Protein AF-A0A1A6GJL6-F1 (afdb_monomer)

pLDDT: mean 95.41, std 6.35, range [54.59, 98.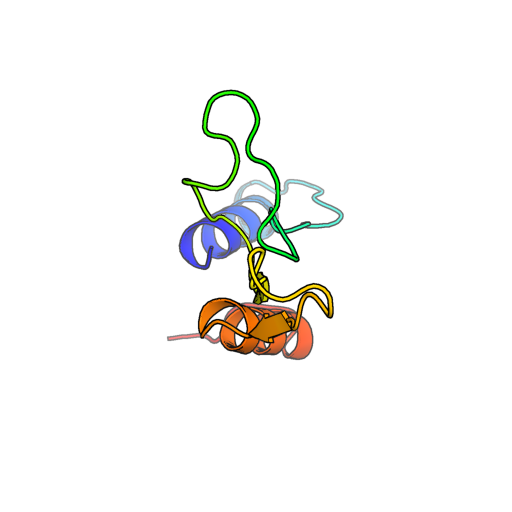69]

Secondary structure (DSSP, 8-state):
-HHHHHHHHHHHHTS---------S-SB----GGGGGGS---SEEE-SSSTT--EEE-HHHHHHHHHHHTTSPPP-

InterPro domains:
  IPR001360 Glycoside hydrolase family 1 [PF00232] (7-72)
  IPR001360 Glycoside hydrolase family 1 [PR00131] (16-33)
  IPR001360 Glycoside hydrolase family 1 [PR00131] (40-52)
  IPR001360 Glycoside hydrolase family 1 [PTHR10353] (5-72)
  IPR017853 Glycoside hydrolase superfamily [SSF51445] (9-73)

Nearest PDB structures (foldseek):
  2zox-assembly1_A  TM=9.890E-01  e=7.060E-09  Homo sapiens
  2e9m-assembly1_A  TM=9.915E-01  e=9.978E-09  Homo sapiens
  1wcg-assembly2_B  TM=9.920E-01  e=2.011E-05  Brevicoryne brassicae
  5vak-assembly1_A  TM=9.708E-01  e=1.877E-05  Homo sapiens
  6nfj-assembly1_A  TM=9.291E-01  e=9.396E-06  Homo sapiens

Organism: Neotoma lepida (NCBI:txid56216)

Structure (mmCIF, N/CA/C/O backbone):
data_AF-A0A1A6GJL6-F1
#
_entry.id   AF-A0A1A6GJL6-F1
#
loop_
_atom_site.group_PDB
_atom_site.id
_atom_site.type_symbol
_atom_site.label_atom_id
_atom_site.label_alt_id
_atom_site.label_comp_id
_atom_site.label_asym_id
_atom_site.label_entity_id
_atom_site.label_seq_id
_atom_site.pdbx_PDB_ins_code
_atom_site.Cartn_x
_atom_site.Cartn_y
_atom_site.Cartn_z
_atom_site.occupancy
_atom_site.B_iso_or_equiv
_atom_site.auth_seq_id
_atom_site.auth_comp_id
_atom_site.auth_asym_id
_atom_site.auth_atom_id
_atom_site.pdbx_PDB_model_num
ATOM 1 N N . MET A 1 1 ? 3.359 -2.884 8.269 1.00 85.81 1 MET A N 1
ATOM 2 C CA . MET A 1 1 ? 1.923 -2.926 7.910 1.00 85.81 1 MET A CA 1
ATOM 3 C C . MET A 1 1 ? 1.065 -3.543 9.014 1.00 85.81 1 MET A C 1
ATOM 5 O O . MET A 1 1 ? 0.381 -2.783 9.677 1.00 85.81 1 MET A O 1
ATOM 9 N N . LEU A 1 2 ? 1.120 -4.858 9.278 1.00 89.00 2 LEU A N 1
ATOM 10 C CA . LEU A 1 2 ? 0.214 -5.518 10.245 1.00 89.00 2 LEU A CA 1
ATOM 11 C C . LEU A 1 2 ? 0.268 -4.922 11.663 1.00 89.00 2 LEU A C 1
ATOM 13 O O . LEU A 1 2 ? -0.769 -4.639 12.248 1.00 89.00 2 LEU A O 1
ATOM 17 N N . MET A 1 3 ? 1.469 -4.637 12.177 1.00 92.44 3 MET A N 1
ATOM 18 C CA . MET A 1 3 ? 1.633 -3.954 13.469 1.00 92.44 3 MET A CA 1
ATOM 19 C C . MET A 1 3 ? 0.963 -2.571 13.491 1.00 92.44 3 MET A C 1
ATOM 21 O O . MET A 1 3 ? 0.323 -2.217 14.474 1.00 92.44 3 MET A O 1
ATOM 25 N N . ALA A 1 4 ? 1.089 -1.798 12.406 1.00 93.88 4 ALA A N 1
ATOM 26 C CA . ALA A 1 4 ? 0.473 -0.476 12.315 1.00 93.88 4 ALA A CA 1
ATOM 27 C C . ALA A 1 4 ? -1.057 -0.590 12.346 1.00 93.88 4 ALA A C 1
ATOM 29 O O . ALA A 1 4 ? -1.694 0.106 13.125 1.00 93.88 4 ALA A O 1
ATOM 30 N N . LEU A 1 5 ? -1.627 -1.538 11.594 1.00 94.25 5 LEU A N 1
ATOM 31 C CA . LEU A 1 5 ? -3.065 -1.820 11.612 1.00 94.25 5 LEU A CA 1
ATOM 32 C C . LEU A 1 5 ? -3.549 -2.260 12.998 1.00 94.25 5 LEU A C 1
ATOM 34 O O . LEU A 1 5 ? -4.575 -1.778 13.457 1.00 94.25 5 LEU A O 1
ATOM 38 N N . SER A 1 6 ? -2.794 -3.111 13.697 1.00 94.88 6 SER A N 1
ATOM 39 C CA . SER A 1 6 ? -3.131 -3.532 15.064 1.00 94.88 6 SER A CA 1
ATOM 40 C C . SER A 1 6 ? -3.179 -2.341 16.025 1.00 94.88 6 SER A C 1
ATOM 42 O O . SER A 1 6 ? -4.115 -2.220 16.812 1.00 94.88 6 SER A O 1
ATOM 44 N N . LYS A 1 7 ? -2.222 -1.410 15.918 1.00 96.38 7 LYS A N 1
ATOM 45 C CA . LYS A 1 7 ? -2.228 -0.173 16.711 1.00 96.38 7 LYS A CA 1
ATOM 46 C C . LYS A 1 7 ? -3.379 0.755 16.341 1.00 96.38 7 LYS A C 1
ATOM 48 O O . LYS A 1 7 ? -4.008 1.297 17.240 1.00 96.38 7 LYS A O 1
ATOM 53 N N . THR A 1 8 ? -3.704 0.887 15.058 1.00 95.75 8 THR A N 1
ATOM 54 C CA . THR A 1 8 ? -4.875 1.648 14.605 1.00 95.75 8 THR A CA 1
ATOM 55 C C . THR A 1 8 ? -6.177 1.060 15.156 1.00 95.75 8 THR A C 1
ATOM 57 O O . THR A 1 8 ? -7.012 1.802 15.656 1.00 95.75 8 THR A O 1
ATOM 60 N N . ILE A 1 9 ? -6.328 -0.267 15.138 1.00 94.31 9 ILE A N 1
ATOM 61 C CA . ILE A 1 9 ? -7.485 -0.956 15.725 1.00 94.31 9 ILE A CA 1
ATOM 62 C C . ILE A 1 9 ? -7.550 -0.708 17.237 1.00 94.31 9 ILE A C 1
ATOM 64 O O . ILE A 1 9 ? -8.622 -0.402 17.749 1.00 94.31 9 ILE A O 1
ATOM 68 N N . SER A 1 10 ? -6.422 -0.787 17.949 1.00 95.94 10 SER A N 1
ATOM 69 C CA . SER A 1 10 ? -6.368 -0.467 19.381 1.00 95.94 10 SER A CA 1
ATOM 70 C C . SER A 1 10 ? -6.787 0.975 19.663 1.00 95.94 10 SER A C 1
ATOM 72 O O . SER A 1 10 ? -7.560 1.195 20.584 1.00 95.94 10 SER A O 1
ATOM 74 N N . ALA A 1 11 ? -6.335 1.941 18.859 1.00 97.56 11 ALA A N 1
ATOM 75 C CA . ALA A 1 11 ? -6.706 3.345 19.033 1.00 97.56 11 ALA A CA 1
ATOM 76 C C . ALA A 1 11 ? -8.222 3.567 18.881 1.00 97.56 11 ALA A C 1
ATOM 78 O O . ALA A 1 11 ? -8.798 4.386 19.587 1.00 97.56 11 ALA A O 1
ATOM 79 N N . ILE A 1 12 ? -8.881 2.808 17.998 1.00 96.62 12 ILE A N 1
ATOM 80 C CA . ILE A 1 12 ? -10.341 2.859 17.836 1.00 96.62 12 ILE A CA 1
ATOM 81 C C . ILE A 1 12 ? -11.059 2.276 19.063 1.00 96.62 12 ILE A C 1
ATOM 83 O O . ILE A 1 12 ? -12.005 2.878 19.555 1.00 96.62 12 ILE A O 1
ATOM 87 N N . HIS A 1 13 ? -10.636 1.103 19.548 1.00 95.44 13 HIS A N 1
ATOM 88 C CA . HIS A 1 13 ? -11.396 0.346 20.556 1.00 95.44 13 HIS A CA 1
ATOM 89 C C . HIS A 1 13 ? -11.042 0.682 22.009 1.00 95.44 13 HIS A C 1
ATOM 91 O O . HIS A 1 13 ? -11.879 0.505 22.886 1.00 95.44 13 HIS A O 1
ATOM 97 N N . VAL A 1 14 ? -9.799 1.086 22.274 1.00 97.75 14 VAL A N 1
ATOM 98 C CA . VAL A 1 14 ? -9.284 1.345 23.629 1.00 97.75 14 VAL A CA 1
ATOM 99 C C . VAL A 1 14 ? -9.269 2.837 23.918 1.00 97.75 14 VAL A C 1
ATOM 101 O O . VAL A 1 14 ? -9.715 3.258 24.979 1.00 97.75 14 VAL A O 1
ATOM 104 N N . ASP A 1 15 ? -8.779 3.624 22.961 1.00 98.12 15 ASP A N 1
ATOM 105 C CA . ASP A 1 15 ? -8.607 5.070 23.128 1.00 98.12 15 ASP A CA 1
ATOM 106 C C . ASP A 1 15 ? -9.799 5.870 22.563 1.00 98.12 15 ASP A C 1
ATOM 108 O O . ASP A 1 15 ? -9.771 7.099 22.557 1.00 98.12 15 ASP A O 1
ATOM 112 N N . GLU A 1 16 ? -10.829 5.178 22.059 1.00 97.94 16 GLU A N 1
ATOM 113 C CA . GLU A 1 16 ? -12.064 5.744 21.488 1.00 97.94 16 GLU A CA 1
ATOM 114 C C . GLU A 1 16 ? -11.824 6.779 20.368 1.00 97.94 16 GLU A C 1
ATOM 116 O O . GLU A 1 16 ? -12.608 7.706 20.144 1.00 97.94 16 GLU A O 1
ATOM 121 N N . VAL A 1 17 ? -10.730 6.625 19.615 1.00 98.44 17 VAL A N 1
ATOM 122 C CA . VAL A 1 17 ? -10.405 7.514 18.497 1.00 98.44 17 VAL A CA 1
ATOM 123 C C . VAL A 1 17 ? -11.354 7.256 17.328 1.00 98.44 17 VAL A C 1
ATOM 125 O O . VAL A 1 17 ? -11.417 6.156 16.780 1.00 98.44 17 VAL A O 1
ATOM 128 N N . ASN A 1 18 ? -12.023 8.313 16.862 1.00 97.81 18 ASN A N 1
ATOM 129 C CA . ASN A 1 18 ? -12.952 8.256 15.732 1.00 97.81 18 ASN A CA 1
ATOM 130 C C . ASN A 1 18 ? -12.241 8.199 14.358 1.00 97.81 18 ASN A C 1
ATOM 132 O O . ASN A 1 18 ? -12.365 9.105 13.528 1.00 97.81 18 ASN A O 1
ATOM 136 N N . LEU A 1 19 ? -11.471 7.141 14.102 1.00 96.44 19 LEU A N 1
ATOM 137 C CA . LEU A 1 19 ? -10.733 6.956 12.852 1.00 96.44 19 LEU A CA 1
ATOM 138 C C . LEU A 1 19 ? -11.632 6.402 11.734 1.00 96.44 19 LEU A C 1
ATOM 140 O O . LEU A 1 19 ? -12.163 5.302 11.838 1.00 96.44 19 LEU A O 1
ATOM 144 N N . GLN A 1 20 ? -11.751 7.149 10.634 1.00 96.12 20 GLN A N 1
ATOM 145 C CA . GLN A 1 20 ? -12.678 6.829 9.536 1.00 96.12 20 GLN A CA 1
ATOM 146 C C . GLN A 1 20 ? -12.085 5.944 8.433 1.00 96.12 20 GLN A C 1
ATOM 148 O O . GLN A 1 20 ? -12.817 5.402 7.610 1.00 96.12 20 GLN A O 1
ATOM 153 N N . GLY A 1 21 ? -10.760 5.817 8.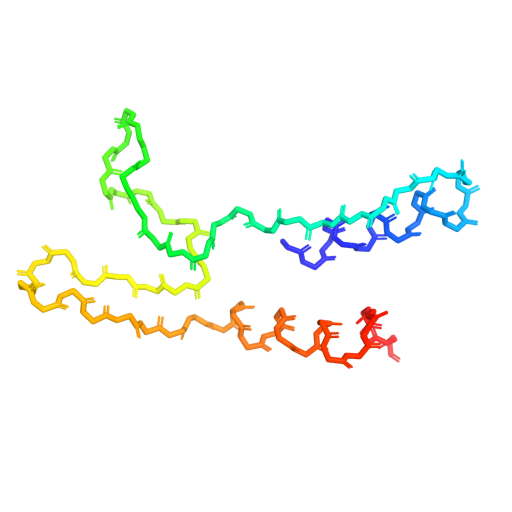361 1.00 94.38 21 GLY A N 1
ATOM 154 C CA . GLY A 1 21 ? -10.127 5.069 7.283 1.00 94.38 21 GLY A CA 1
ATOM 155 C C . GLY A 1 21 ? -8.614 4.994 7.396 1.00 94.38 21 GLY A C 1
ATOM 156 O O . GLY A 1 21 ? -7.984 5.741 8.144 1.00 94.38 21 GLY A O 1
ATOM 157 N N . TYR A 1 22 ? -8.037 4.075 6.627 1.00 95.50 22 TYR A N 1
ATOM 158 C CA . TYR A 1 22 ? -6.602 3.829 6.570 1.00 95.50 22 TYR A CA 1
ATOM 159 C C . TYR A 1 22 ? -6.175 3.562 5.123 1.00 95.50 22 TYR A C 1
ATOM 161 O O . TYR A 1 22 ? -6.699 2.663 4.464 1.00 95.50 22 TYR A O 1
ATOM 169 N N . CYS A 1 23 ? -5.187 4.319 4.646 1.00 95.75 23 CYS A N 1
ATOM 170 C CA . CYS A 1 23 ? -4.594 4.145 3.323 1.00 95.75 23 CYS A CA 1
ATOM 171 C C . CYS A 1 23 ? -3.131 3.736 3.475 1.00 95.75 23 CYS A C 1
ATOM 173 O O . CYS A 1 23 ? -2.337 4.444 4.094 1.00 95.75 23 CYS A O 1
ATOM 175 N N . VAL A 1 24 ? -2.766 2.593 2.898 1.00 96.50 24 VAL A N 1
ATOM 176 C CA . VAL A 1 24 ? -1.384 2.111 2.924 1.00 96.50 24 VAL A CA 1
ATOM 177 C C . VAL A 1 24 ? -0.512 2.918 1.961 1.00 96.50 24 VAL A C 1
ATOM 179 O O . VAL A 1 24 ? -0.878 3.128 0.802 1.00 96.50 24 VAL A O 1
ATOM 182 N N . TRP A 1 25 ? 0.663 3.338 2.433 1.00 97.12 25 TRP A N 1
ATOM 183 C CA . TRP A 1 25 ? 1.721 3.842 1.565 1.00 97.12 25 TRP A CA 1
ATOM 184 C C . TRP A 1 25 ? 2.661 2.689 1.187 1.00 97.12 25 TRP A C 1
ATOM 186 O O . TRP A 1 25 ? 3.274 2.097 2.075 1.00 97.12 25 TRP A O 1
ATOM 196 N N . SER A 1 26 ? 2.781 2.311 -0.079 1.00 97.69 26 SER A N 1
ATOM 197 C CA . SER A 1 26 ? 2.032 2.778 -1.258 1.00 97.69 26 SER A CA 1
ATOM 198 C C . SER A 1 26 ? 1.389 1.601 -1.984 1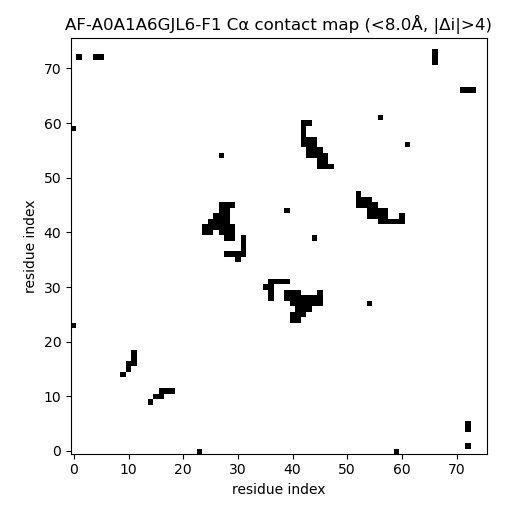.00 97.69 26 SER A C 1
ATOM 200 O O . SER A 1 26 ? 1.677 0.436 -1.711 1.00 97.69 26 SER A O 1
ATOM 202 N N . LEU A 1 27 ? 0.498 1.882 -2.937 1.00 98.06 27 LEU A N 1
ATOM 203 C CA . LEU A 1 27 ? -0.039 0.823 -3.790 1.00 98.06 27 LEU A CA 1
ATOM 204 C C . LEU A 1 27 ? 1.077 0.206 -4.647 1.00 98.06 27 LEU A C 1
ATOM 206 O O . LEU A 1 27 ? 1.263 -1.005 -4.639 1.00 98.06 27 LEU A O 1
ATOM 210 N N . LEU A 1 28 ? 1.844 1.037 -5.348 1.00 98.38 28 LEU A N 1
ATOM 211 C CA . LEU A 1 28 ? 2.911 0.616 -6.255 1.00 98.38 28 LEU A CA 1
ATOM 212 C C . LEU A 1 28 ? 4.265 1.108 -5.753 1.00 98.38 28 LEU A C 1
ATOM 214 O O . LEU A 1 28 ? 4.336 2.183 -5.148 1.00 98.38 28 LEU A O 1
ATOM 218 N N . ASP A 1 29 ? 5.328 0.377 -6.082 1.00 98.50 29 ASP A N 1
ATOM 219 C CA . ASP A 1 29 ? 6.665 0.962 -6.094 1.00 98.50 29 ASP A CA 1
ATOM 220 C C . ASP A 1 29 ? 6.647 2.203 -6.995 1.00 98.50 29 ASP A C 1
ATOM 222 O O . ASP A 1 29 ? 6.036 2.205 -8.068 1.00 98.50 29 ASP A O 1
ATOM 226 N N . ASN A 1 30 ? 7.268 3.286 -6.538 1.00 98.00 30 ASN A N 1
ATOM 227 C CA . ASN A 1 30 ? 7.263 4.574 -7.221 1.00 98.00 30 ASN A CA 1
ATOM 228 C C . ASN A 1 30 ? 8.598 5.310 -7.000 1.00 98.00 30 ASN A C 1
ATOM 230 O O . ASN A 1 30 ? 9.537 4.748 -6.437 1.00 98.00 30 ASN A O 1
ATOM 234 N N . PHE A 1 31 ? 8.703 6.536 -7.514 1.00 97.94 31 PHE A N 1
ATOM 235 C CA . PHE A 1 31 ? 9.871 7.388 -7.308 1.00 97.94 31 PHE A CA 1
ATOM 236 C C . PHE A 1 31 ? 9.857 7.969 -5.889 1.00 97.94 31 PHE A C 1
ATOM 238 O O . PHE A 1 31 ? 9.068 8.862 -5.583 1.00 97.94 31 PHE A O 1
ATOM 245 N N . GLU A 1 32 ? 10.766 7.503 -5.040 1.00 97.88 32 GLU A N 1
ATOM 246 C CA . GLU A 1 32 ? 10.839 7.880 -3.631 1.00 97.88 32 GLU A CA 1
ATOM 247 C C . GLU A 1 32 ? 11.807 9.055 -3.410 1.00 97.88 32 GLU A C 1
ATOM 249 O O . GLU A 1 32 ? 12.852 8.940 -2.758 1.00 97.88 32 GLU A O 1
ATOM 254 N N . TRP A 1 33 ? 11.446 10.212 -3.968 1.00 96.50 33 TRP A N 1
ATOM 255 C CA . TRP A 1 33 ? 12.111 11.499 -3.728 1.00 96.50 33 TRP A CA 1
ATOM 256 C C . TRP A 1 33 ? 13.638 11.418 -3.900 1.00 96.50 33 TRP A C 1
ATOM 258 O O . TRP A 1 33 ? 14.140 10.999 -4.941 1.00 96.50 33 TRP A O 1
ATOM 268 N N . ASN A 1 34 ? 14.395 11.773 -2.860 1.00 97.75 34 ASN A N 1
ATOM 269 C CA . ASN A 1 34 ? 15.857 11.764 -2.856 1.00 97.75 34 ASN A CA 1
ATOM 270 C C . ASN A 1 34 ? 16.466 10.367 -3.071 1.00 97.75 34 ASN A C 1
ATOM 272 O O . ASN A 1 34 ? 17.639 10.267 -3.412 1.00 97.75 34 ASN A O 1
ATOM 276 N N . ASN A 1 35 ? 15.698 9.291 -2.870 1.00 96.94 35 ASN A N 1
ATOM 277 C CA . ASN A 1 35 ? 16.162 7.922 -3.098 1.00 96.94 35 ASN A CA 1
ATOM 278 C C . ASN A 1 35 ? 15.896 7.435 -4.532 1.00 96.94 35 ASN A C 1
ATOM 280 O O . ASN A 1 35 ? 16.329 6.335 -4.894 1.00 96.94 35 ASN A O 1
ATOM 284 N N . GLY A 1 36 ? 15.162 8.204 -5.341 1.00 97.25 36 GLY A N 1
ATOM 285 C CA . GLY A 1 36 ? 14.676 7.762 -6.642 1.00 97.25 36 GLY A CA 1
ATOM 286 C C . GLY A 1 36 ? 13.972 6.405 -6.560 1.00 97.25 36 GLY A C 1
ATOM 287 O O . GLY A 1 36 ? 13.181 6.168 -5.654 1.00 97.25 36 GLY A O 1
ATOM 288 N N . TYR A 1 37 ? 14.287 5.480 -7.467 1.00 97.00 37 TYR A N 1
ATOM 289 C CA . TYR A 1 37 ? 13.670 4.142 -7.510 1.00 97.00 37 TYR A CA 1
ATOM 290 C C . TYR A 1 37 ? 14.395 3.077 -6.666 1.00 97.00 37 TYR A C 1
ATOM 292 O O . TYR A 1 37 ? 14.059 1.892 -6.726 1.00 97.00 37 TYR A O 1
ATOM 300 N N . SER A 1 38 ? 15.417 3.465 -5.893 1.00 95.44 38 SER A N 1
ATOM 301 C CA . SER A 1 38 ? 16.204 2.512 -5.094 1.00 95.44 38 SER A CA 1
ATOM 302 C C . SER A 1 38 ? 15.451 1.998 -3.861 1.00 95.44 38 SER A C 1
ATOM 304 O O . SER A 1 38 ? 15.693 0.879 -3.405 1.00 95.44 38 SER A O 1
ATOM 306 N N . ARG A 1 39 ? 14.516 2.796 -3.327 1.00 96.69 39 ARG A N 1
ATOM 307 C CA . ARG A 1 39 ? 13.638 2.431 -2.209 1.00 96.69 39 ARG A CA 1
ATOM 308 C C . ARG A 1 39 ? 12.268 2.024 -2.733 1.00 96.69 39 ARG A C 1
ATOM 310 O O . ARG A 1 39 ? 11.735 2.636 -3.648 1.00 96.69 39 AR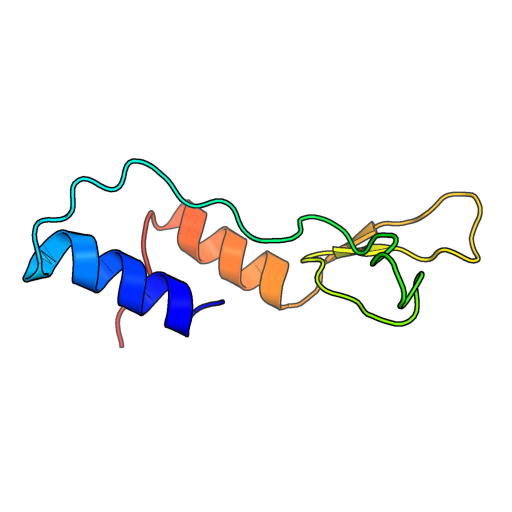G A O 1
ATOM 317 N N . ARG A 1 40 ? 11.708 0.982 -2.123 1.00 96.81 40 ARG A N 1
ATOM 318 C CA . ARG A 1 40 ? 10.458 0.346 -2.539 1.00 96.81 40 ARG A CA 1
ATOM 319 C C . ARG A 1 40 ? 9.538 0.223 -1.336 1.00 96.81 40 ARG A C 1
ATOM 321 O O . ARG A 1 40 ? 9.904 -0.404 -0.343 1.00 96.81 40 ARG A O 1
ATOM 328 N N . PHE A 1 41 ? 8.372 0.849 -1.431 1.00 97.31 41 PHE A N 1
ATOM 329 C CA . PHE A 1 41 ? 7.336 0.854 -0.393 1.00 97.31 41 PHE A CA 1
ATOM 330 C C . PHE A 1 41 ? 6.007 0.280 -0.894 1.00 97.31 41 PHE A C 1
ATOM 332 O O . PHE A 1 41 ? 5.054 0.169 -0.121 1.00 97.31 41 PHE A O 1
ATOM 339 N N . GLY A 1 42 ? 5.934 -0.089 -2.174 1.00 97.94 42 GLY A N 1
ATOM 340 C CA . GLY A 1 42 ? 4.715 -0.560 -2.794 1.00 97.94 42 GLY A CA 1
ATOM 341 C C . GLY A 1 42 ? 4.239 -1.893 -2.241 1.00 97.94 42 GLY A C 1
ATOM 342 O O . GLY A 1 42 ? 5.014 -2.754 -1.825 1.00 97.94 42 GLY A O 1
ATOM 343 N N . LEU A 1 43 ? 2.932 -2.115 -2.328 1.00 98.44 43 LEU A N 1
ATOM 344 C CA . LEU A 1 43 ? 2.363 -3.456 -2.262 1.00 98.44 43 LEU A CA 1
ATOM 345 C C . LEU A 1 43 ? 2.643 -4.254 -3.544 1.00 98.44 43 LEU A C 1
ATOM 347 O O . LEU A 1 43 ? 2.678 -5.484 -3.508 1.00 98.44 43 LEU A O 1
ATOM 351 N N . PHE A 1 44 ? 2.868 -3.572 -4.664 1.00 98.69 44 PHE A N 1
ATOM 352 C CA . PHE A 1 44 ? 3.188 -4.181 -5.948 1.00 98.69 44 PHE A CA 1
ATOM 353 C C . PHE A 1 44 ? 4.543 -3.692 -6.441 1.00 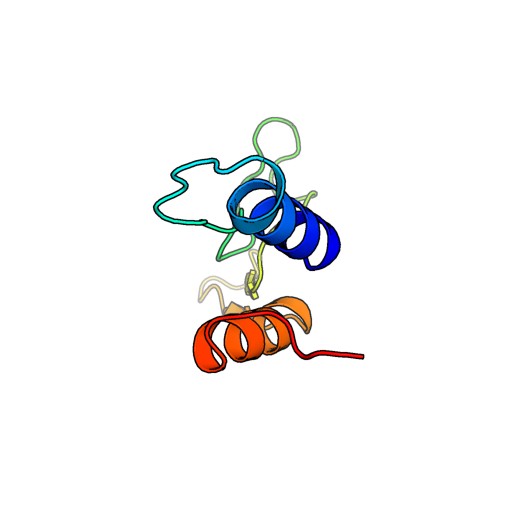98.69 44 PHE A C 1
ATOM 355 O O . PHE A 1 44 ? 4.784 -2.485 -6.521 1.00 98.69 44 PHE A O 1
ATOM 362 N N . HIS A 1 45 ? 5.381 -4.644 -6.836 1.00 98.44 45 HIS A N 1
ATOM 363 C CA . HIS A 1 45 ? 6.592 -4.349 -7.570 1.00 98.44 45 HIS A CA 1
ATOM 364 C C . HIS A 1 45 ? 6.249 -3.757 -8.935 1.00 98.44 45 HIS A C 1
ATOM 366 O O . HIS A 1 45 ? 5.365 -4.281 -9.616 1.00 98.44 45 HIS A O 1
ATOM 372 N N . VAL A 1 46 ? 6.971 -2.715 -9.339 1.00 98.50 46 VAL A N 1
ATOM 373 C CA . VAL A 1 46 ? 6.964 -2.188 -10.706 1.00 98.50 46 VAL A CA 1
ATOM 374 C C . VAL A 1 46 ? 8.350 -2.392 -11.299 1.00 98.50 46 VAL A C 1
ATOM 376 O O . VAL A 1 46 ? 9.333 -1.911 -10.734 1.00 98.50 46 VAL A O 1
ATOM 379 N N . ASP A 1 47 ? 8.427 -3.077 -12.436 1.00 97.75 47 ASP A N 1
ATOM 380 C CA . ASP A 1 47 ? 9.662 -3.116 -13.218 1.00 97.75 47 ASP A CA 1
ATOM 381 C C . ASP A 1 47 ? 9.806 -1.792 -13.985 1.00 97.75 47 ASP A C 1
ATOM 383 O O . ASP A 1 47 ? 8.991 -1.477 -14.853 1.00 97.75 47 ASP A O 1
ATOM 387 N N . PHE A 1 48 ? 10.800 -0.982 -13.612 1.00 97.19 48 PHE A N 1
ATOM 388 C CA . PHE A 1 48 ? 11.063 0.323 -14.226 1.00 97.19 48 PHE A CA 1
ATOM 389 C C . PHE A 1 48 ? 11.974 0.251 -15.457 1.00 97.19 48 PHE A C 1
ATOM 391 O O . PHE A 1 48 ? 12.064 1.243 -16.184 1.00 97.19 48 PHE A O 1
ATOM 398 N N . GLU A 1 49 ? 12.596 -0.896 -15.720 1.00 97.44 49 GLU A N 1
ATOM 399 C CA . GLU A 1 49 ? 13.417 -1.115 -16.913 1.00 97.44 49 GLU A CA 1
ATOM 400 C C . GLU A 1 49 ? 12.542 -1.564 -18.093 1.00 97.44 49 GLU A C 1
ATOM 402 O O . GLU A 1 49 ? 12.769 -1.143 -19.226 1.00 97.44 49 GLU A O 1
ATOM 407 N N . ASP A 1 50 ? 11.471 -2.322 -17.835 1.00 97.94 50 ASP A N 1
ATOM 408 C CA . ASP A 1 50 ? 10.485 -2.713 -18.852 1.00 97.94 50 ASP A CA 1
ATOM 409 C C . ASP A 1 50 ? 9.517 -1.552 -19.187 1.00 97.94 50 ASP A C 1
ATOM 411 O O . ASP A 1 50 ? 8.749 -1.129 -18.310 1.00 97.94 50 ASP A O 1
ATOM 415 N N . PRO A 1 51 ? 9.474 -1.032 -20.436 1.00 97.44 51 PRO A N 1
ATOM 416 C CA . PRO A 1 51 ? 8.541 0.018 -20.865 1.00 97.44 51 PRO A CA 1
ATOM 417 C C . PRO A 1 51 ? 7.058 -0.265 -20.579 1.00 97.44 51 PRO A C 1
ATOM 419 O O . PRO A 1 51 ? 6.290 0.676 -20.377 1.00 97.44 51 PRO A O 1
ATOM 422 N N . ALA A 1 52 ? 6.644 -1.535 -20.524 1.00 98.19 52 ALA A N 1
ATOM 423 C CA . ALA A 1 52 ? 5.276 -1.931 -20.190 1.00 98.19 52 ALA A CA 1
ATOM 424 C C . ALA A 1 52 ? 4.933 -1.725 -18.701 1.00 98.19 52 ALA A C 1
ATOM 426 O O . ALA A 1 52 ? 3.753 -1.700 -18.329 1.00 98.19 52 ALA A O 1
ATOM 427 N N . ARG A 1 53 ? 5.947 -1.547 -17.842 1.00 97.75 53 ARG A N 1
ATOM 428 C CA . ARG A 1 53 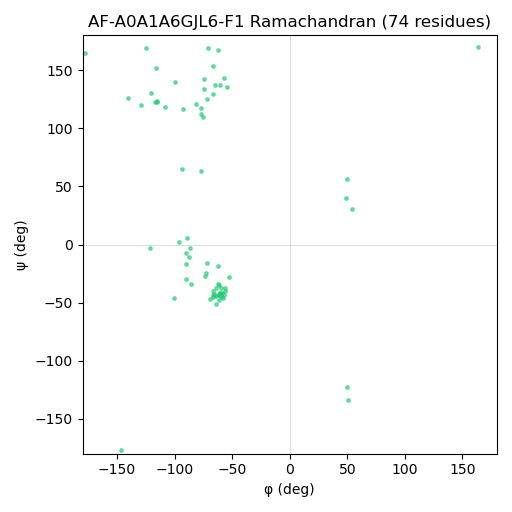? 5.825 -1.349 -16.390 1.00 97.75 53 ARG A CA 1
ATOM 429 C C . ARG A 1 53 ? 4.920 -2.403 -15.738 1.00 97.75 53 ARG A C 1
ATOM 431 O O . ARG A 1 53 ? 3.916 -2.031 -15.125 1.00 97.75 53 ARG A O 1
ATOM 438 N N . PRO A 1 54 ? 5.181 -3.712 -15.883 1.00 98.25 54 PRO A N 1
ATOM 439 C CA . PRO A 1 54 ? 4.346 -4.733 -15.259 1.00 98.25 54 PRO A CA 1
ATOM 440 C C . PRO A 1 54 ? 4.279 -4.540 -13.735 1.00 98.25 54 PRO A C 1
ATOM 442 O O . PRO A 1 54 ? 5.256 -4.141 -13.101 1.00 98.25 54 PRO A O 1
ATOM 445 N N . ARG A 1 55 ? 3.103 -4.811 -13.148 1.00 98.44 55 ARG A N 1
ATOM 446 C CA . ARG A 1 55 ? 2.863 -4.727 -11.699 1.00 98.44 55 ARG A CA 1
ATOM 447 C C . ARG A 1 55 ? 2.716 -6.127 -11.125 1.00 98.44 55 ARG A C 1
ATOM 449 O O . ARG A 1 55 ? 1.781 -6.837 -11.488 1.00 98.44 55 ARG A O 1
ATOM 456 N N . VAL A 1 56 ? 3.602 -6.512 -10.211 1.00 98.44 56 VAL A N 1
ATOM 457 C CA . VAL A 1 56 ? 3.612 -7.854 -9.609 1.00 98.44 56 VAL A CA 1
ATOM 458 C C . VAL A 1 56 ? 3.348 -7.746 -8.106 1.00 98.44 56 VAL A C 1
ATOM 460 O O . VAL A 1 56 ? 4.084 -7.045 -7.414 1.00 98.44 56 VAL A O 1
ATOM 463 N N . PRO A 1 57 ? 2.313 -8.410 -7.559 1.00 98.38 57 PRO A N 1
ATOM 464 C CA . PRO A 1 57 ? 1.981 -8.288 -6.144 1.00 98.38 57 PRO A CA 1
ATOM 465 C C . PRO A 1 57 ? 3.071 -8.893 -5.257 1.00 98.38 57 PRO A C 1
ATOM 467 O 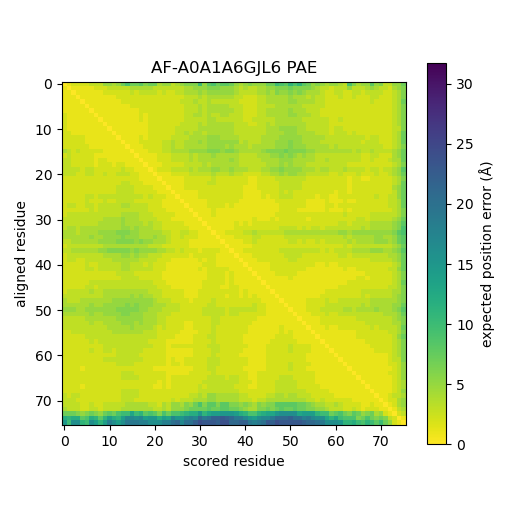O . PRO A 1 57 ? 3.422 -10.067 -5.404 1.00 98.38 57 PRO A O 1
ATOM 470 N N . TYR A 1 58 ? 3.525 -8.136 -4.259 1.00 98.31 58 TYR A N 1
ATOM 471 C CA . TYR A 1 58 ? 4.271 -8.701 -3.142 1.00 98.31 58 TYR A CA 1
ATOM 472 C C . TYR A 1 58 ? 3.353 -9.530 -2.237 1.00 98.31 58 TYR A C 1
ATOM 474 O O . TYR A 1 58 ? 2.121 -9.468 -2.304 1.00 98.31 58 TYR A O 1
ATOM 482 N N . ARG A 1 59 ? 3.955 -10.290 -1.313 1.00 97.50 59 ARG A N 1
ATOM 483 C CA . ARG A 1 59 ? 3.197 -10.994 -0.269 1.00 97.50 59 ARG A CA 1
ATOM 484 C C . ARG A 1 59 ? 2.330 -10.026 0.542 1.00 97.50 59 ARG A C 1
ATOM 486 O O . ARG A 1 59 ? 1.181 -10.347 0.823 1.00 97.50 59 ARG A O 1
ATOM 493 N N . SER A 1 60 ? 2.848 -8.837 0.855 1.00 96.62 60 SER A N 1
ATOM 494 C CA . SER A 1 60 ? 2.118 -7.792 1.582 1.00 96.62 60 SER A CA 1
ATOM 495 C C . SER A 1 60 ? 0.805 -7.403 0.898 1.00 96.62 60 SER A C 1
ATOM 497 O O . SER A 1 60 ? -0.181 -7.229 1.604 1.00 96.62 60 SER A O 1
ATOM 499 N N . ALA A 1 61 ? 0.744 -7.345 -0.440 1.00 97.94 61 ALA A N 1
ATOM 500 C CA . ALA A 1 61 ? -0.505 -7.080 -1.162 1.00 97.94 61 ALA A CA 1
ATOM 501 C C . ALA A 1 61 ? -1.569 -8.137 -0.862 1.00 97.94 61 ALA A C 1
ATOM 503 O O . ALA A 1 61 ? -2.723 -7.810 -0.593 1.00 97.94 61 ALA A O 1
ATOM 504 N N . LYS A 1 62 ? -1.170 -9.414 -0.882 1.00 96.94 62 LYS A N 1
ATOM 505 C CA . LYS A 1 62 ? -2.075 -10.537 -0.615 1.00 96.94 62 LYS A CA 1
ATOM 506 C C . LYS A 1 62 ? -2.556 -10.527 0.832 1.00 96.94 62 LYS A C 1
ATOM 508 O O . LYS A 1 62 ? -3.747 -10.706 1.059 1.00 96.94 62 LYS A O 1
ATOM 513 N N . GLU A 1 63 ? -1.665 -10.284 1.794 1.00 96.00 63 GLU A N 1
ATOM 514 C CA . GLU A 1 63 ? -2.063 -10.194 3.205 1.00 96.00 63 GLU A CA 1
ATOM 515 C C . GLU A 1 63 ? -2.973 -8.981 3.453 1.00 96.00 63 GLU A C 1
ATOM 517 O O . GLU A 1 63 ? -4.002 -9.112 4.107 1.00 96.00 63 GLU A O 1
ATOM 522 N N . TYR A 1 64 ? -2.663 -7.814 2.877 1.00 96.62 64 TYR A N 1
ATOM 523 C CA . TYR A 1 64 ? -3.505 -6.624 3.025 1.00 96.62 64 TYR A CA 1
ATOM 524 C C . TYR A 1 64 ? -4.893 -6.821 2.405 1.00 96.62 64 TYR A C 1
ATOM 526 O O . TYR A 1 64 ? -5.895 -6.419 2.988 1.00 96.62 64 TYR A O 1
ATOM 534 N N . ALA A 1 65 ? -4.976 -7.522 1.270 1.00 96.81 65 ALA A N 1
ATOM 535 C CA . ALA A 1 65 ? -6.249 -7.884 0.657 1.00 96.81 65 ALA A CA 1
ATOM 536 C C . ALA A 1 65 ? -7.102 -8.803 1.550 1.00 96.81 65 ALA A C 1
ATOM 538 O O . ALA A 1 65 ? -8.326 -8.684 1.533 1.00 96.81 65 ALA A O 1
ATOM 539 N N . LYS A 1 66 ? -6.492 -9.706 2.334 1.00 96.38 66 LYS A N 1
ATOM 540 C CA . LYS A 1 66 ? -7.226 -10.496 3.340 1.00 96.38 66 LYS A CA 1
ATOM 541 C C . LYS A 1 66 ? -7.754 -9.608 4.459 1.00 96.38 66 LYS A C 1
ATOM 543 O O . LYS A 1 66 ? -8.927 -9.710 4.784 1.00 96.38 66 LYS A O 1
ATOM 548 N N . VAL A 1 67 ? -6.925 -8.698 4.977 1.00 95.94 67 VAL A N 1
ATOM 549 C CA . VAL A 1 67 ? -7.339 -7.760 6.033 1.00 95.94 67 VAL A CA 1
ATOM 550 C C . VAL A 1 67 ? -8.536 -6.920 5.593 1.00 95.94 67 VAL A C 1
ATOM 552 O O . VAL A 1 67 ? -9.515 -6.817 6.326 1.00 95.94 67 VAL A O 1
ATOM 555 N N . ILE A 1 68 ? -8.494 -6.372 4.374 1.00 96.19 68 ILE A N 1
ATOM 556 C CA . ILE A 1 68 ? -9.623 -5.625 3.805 1.00 96.19 68 ILE A CA 1
ATOM 557 C C . ILE A 1 68 ? -10.852 -6.531 3.666 1.00 96.19 68 ILE A C 1
ATOM 559 O O . ILE A 1 68 ? -11.938 -6.149 4.088 1.00 96.19 68 ILE A O 1
ATOM 563 N N . ARG A 1 69 ? -10.693 -7.740 3.106 1.00 97.25 69 ARG A N 1
ATOM 564 C CA . ARG A 1 69 ? -11.802 -8.693 2.918 1.00 97.25 69 ARG A CA 1
ATOM 565 C C . ARG A 1 69 ? -12.466 -9.088 4.240 1.00 97.25 69 ARG A C 1
ATOM 567 O O . ARG A 1 69 ? -13.680 -9.247 4.271 1.00 97.25 69 ARG A O 1
ATOM 574 N N . ASN A 1 70 ? -11.681 -9.230 5.301 1.00 95.44 70 ASN A N 1
ATOM 575 C CA . ASN 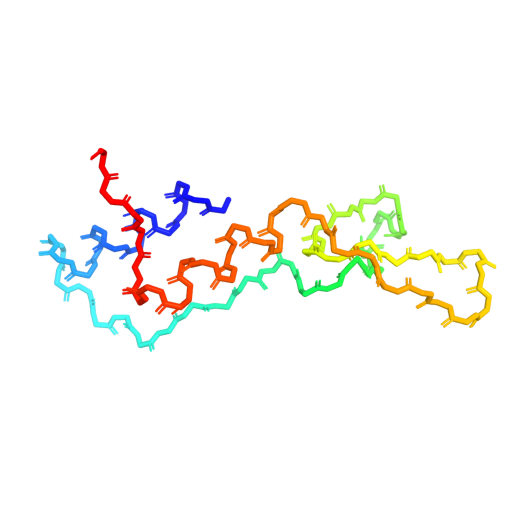A 1 70 ? -12.157 -9.610 6.628 1.00 95.44 70 ASN A CA 1
ATOM 576 C C . ASN A 1 70 ? -12.622 -8.399 7.456 1.00 95.44 70 ASN A C 1
ATOM 578 O O . ASN A 1 70 ? -13.083 -8.584 8.577 1.00 95.44 70 ASN A O 1
ATOM 582 N N . ASN A 1 71 ? -12.486 -7.174 6.929 1.00 94.06 71 ASN A N 1
ATOM 583 C CA . ASN A 1 71 ? -12.703 -5.921 7.655 1.00 94.06 71 ASN A CA 1
ATOM 584 C C . ASN A 1 71 ? -11.966 -5.877 9.012 1.00 94.06 71 ASN A C 1
ATOM 586 O O . ASN A 1 71 ? -12.504 -5.433 10.024 1.00 94.06 71 ASN A O 1
ATOM 590 N N . GLY A 1 72 ? -10.734 -6.388 9.048 1.00 92.31 72 GLY A N 1
ATOM 591 C CA . GLY A 1 72 ? -9.990 -6.551 10.292 1.00 92.31 72 GLY A CA 1
ATOM 592 C C . GLY A 1 72 ? -8.804 -7.498 10.168 1.00 92.31 72 GLY A C 1
ATOM 593 O O . GLY A 1 72 ? -8.610 -8.171 9.155 1.00 92.31 72 GLY A O 1
ATOM 594 N N . LEU A 1 73 ? -7.975 -7.526 11.209 1.00 90.75 73 LEU A N 1
ATOM 595 C CA . LEU A 1 73 ? -6.908 -8.516 11.323 1.00 90.75 73 LEU A CA 1
ATOM 596 C C . LEU A 1 73 ? -7.512 -9.875 11.688 1.00 90.75 73 LEU A C 1
ATOM 598 O O . LEU A 1 73 ? -8.452 -9.941 12.477 1.00 90.75 73 LEU A O 1
ATOM 602 N N . GLU A 1 74 ? -6.957 -10.951 11.130 1.00 82.38 74 GLU A N 1
ATOM 603 C CA . GLU A 1 74 ? -7.245 -12.296 11.632 1.00 82.38 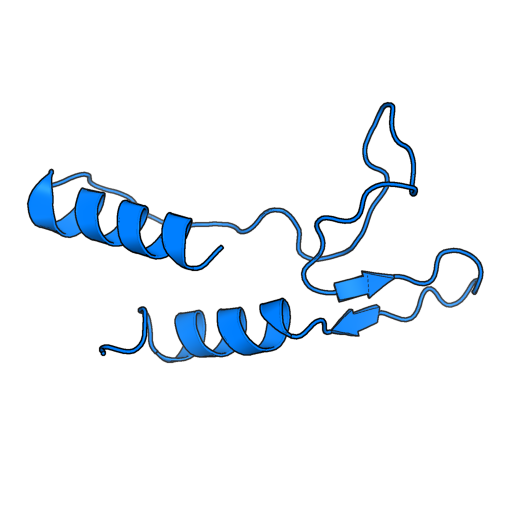74 GLU A CA 1
ATOM 604 C C . GLU A 1 74 ? -6.796 -12.369 13.102 1.00 82.38 74 GLU A C 1
ATOM 606 O O . GLU A 1 74 ? -5.755 -11.811 13.467 1.00 82.38 74 GLU A O 1
ATOM 611 N N . GLY A 1 75 ? -7.626 -12.983 13.950 1.00 67.50 75 GLY A N 1
ATOM 612 C CA . GLY A 1 75 ? -7.270 -13.239 15.344 1.00 67.50 75 GLY A CA 1
ATOM 613 C C . GLY A 1 75 ? -6.060 -14.177 15.449 1.00 67.50 75 GLY A C 1
ATOM 614 O O . GLY A 1 75 ? -5.656 -14.760 14.440 1.00 67.50 75 GLY A O 1
ATOM 615 N N . PRO A 1 76 ? -5.459 -14.303 16.643 1.00 54.59 76 PRO A N 1
ATOM 616 C CA . PRO A 1 76 ? -4.493 -15.367 16.897 1.00 54.59 76 PRO A CA 1
ATOM 617 C C . PRO A 1 76 ? -5.073 -16.758 16.603 1.00 54.59 76 PRO A C 1
ATOM 619 O O . PRO A 1 76 ? -6.304 -16.939 16.761 1.00 54.59 76 PRO A O 1
#

Solvent-accessible surface area (backbone atoms only — not comparable to full-atom values): 4704 Å² total; per-residue (Å²): 106,70,70,56,52,53,51,54,52,44,37,39,75,74,68,65,44,90,76,91,79,85,82,75,79,33,68,50,38,53,75,47,69,97,55,33,74,79,48,76,56,31,27,18,47,51,44,84,85,49,92,83,44,58,74,45,74,38,70,62,35,58,55,50,51,48,28,61,74,65,73,42,78,82,76,136

Mean predicted aligned error: 2.98 Å

Sequence (76 aa):
MLMALSKTISAIHVDEVNLQGYCVWSLLDNFEWNNGYSRRFGLFHVDFEDPARPRVPYRSAKEYAKVIRNNGLEGP

Foldseek 3Di:
DQVVQVVVVCCCPPVVDPDDDDQAPDQEQAQPPPCGSVDGRHQWYFDPVDPVRDTHGDPSVVQVVVCVVVVHHDDD

Radius of gyration: 15.24 Å; Cα contacts (8 Å, |Δi|>4): 72; chains: 1; bounding box: 29×27×44 Å